Protein AF-A0A6N3C9A2-F1 (afdb_monomer)

Mean predicted aligned error: 12.79 Å

Sequence (131 aa):
MKIKKEAFERTILNSEYIGYYTHLLSADSCPYHQGKQLDTMRYLLENDRIEEIKANARYLFPLRKYKLPSNLQKEYQLLEECVSFISSLNTHLLIPQAAIEQSLSIKAENGAKDQKEHYKQLVRGLLDILH

Organism: Enterococcus casseliflavus (NCBI:txid37734)

Structure (mmCIF, N/CA/C/O backbone):
data_AF-A0A6N3C9A2-F1
#
_entry.id   AF-A0A6N3C9A2-F1
#
loop_
_atom_site.group_PDB
_atom_site.id
_atom_site.type_symbol
_atom_site.label_atom_id
_atom_site.label_alt_id
_atom_site.label_comp_id
_atom_site.label_asym_id
_atom_site.label_entity_id
_atom_site.label_seq_id
_atom_site.pdbx_PDB_ins_code
_atom_site.Cartn_x
_atom_site.Cartn_y
_atom_site.Cartn_z
_atom_site.occupancy
_atom_site.B_iso_or_equiv
_atom_site.auth_seq_id
_atom_site.auth_comp_id
_atom_site.auth_asym_id
_atom_site.auth_atom_id
_atom_site.pdbx_PDB_model_num
ATOM 1 N N . MET A 1 1 ? -3.781 -3.043 14.524 1.00 92.75 1 MET A N 1
ATOM 2 C CA . MET A 1 1 ? -3.141 -1.712 14.508 1.00 92.75 1 MET A CA 1
ATOM 3 C C . MET A 1 1 ? -4.225 -0.643 14.475 1.00 92.75 1 MET A C 1
ATOM 5 O O . MET A 1 1 ? -5.312 -0.933 13.981 1.00 92.75 1 MET A O 1
ATOM 9 N N . LYS A 1 2 ? -3.981 0.552 15.033 1.00 94.19 2 LYS A N 1
ATOM 10 C CA . LYS A 1 2 ? -4.898 1.703 14.931 1.00 94.19 2 LYS A CA 1
ATOM 11 C C . LYS A 1 2 ? -4.181 2.848 14.215 1.00 94.19 2 LYS A C 1
ATOM 13 O O . LYS A 1 2 ? -3.149 3.293 14.700 1.00 94.19 2 LYS A O 1
ATOM 18 N N . ILE A 1 3 ? -4.753 3.333 13.120 1.00 94.75 3 ILE A N 1
ATOM 19 C CA . ILE A 1 3 ? -4.131 4.286 12.192 1.00 94.75 3 ILE A CA 1
ATOM 20 C C . ILE A 1 3 ? -4.986 5.555 12.166 1.00 94.75 3 ILE A C 1
ATOM 22 O O . ILE A 1 3 ? -6.212 5.458 12.189 1.00 94.75 3 ILE A O 1
ATOM 26 N N . LYS A 1 4 ? -4.380 6.749 12.156 1.00 95.44 4 LYS A N 1
ATOM 27 C CA . LYS A 1 4 ? -5.135 8.011 12.017 1.00 95.44 4 LYS A CA 1
ATOM 28 C C . LYS A 1 4 ? -5.881 8.031 10.676 1.00 95.44 4 LYS A C 1
ATOM 30 O O . LYS A 1 4 ? -5.314 7.602 9.678 1.00 95.44 4 LYS A O 1
ATOM 35 N N . LYS A 1 5 ? -7.116 8.553 10.653 1.00 93.19 5 LYS A N 1
ATOM 36 C CA . LYS A 1 5 ? -7.956 8.646 9.440 1.00 93.19 5 LYS A CA 1
ATOM 37 C C . LYS A 1 5 ? -7.192 9.211 8.240 1.00 93.19 5 LYS A C 1
ATOM 39 O O . LYS A 1 5 ? -7.085 8.543 7.225 1.00 93.19 5 LYS A O 1
ATOM 44 N N . GLU A 1 6 ? -6.628 10.404 8.405 1.00 90.25 6 GLU A N 1
ATOM 45 C CA . GLU A 1 6 ? -5.927 11.136 7.343 1.00 90.25 6 GLU A CA 1
ATOM 46 C C . GLU A 1 6 ? -4.707 10.376 6.816 1.00 90.25 6 GLU A C 1
ATOM 48 O O . GLU A 1 6 ? -4.485 10.329 5.612 1.00 90.25 6 GLU A O 1
ATOM 53 N N . ALA A 1 7 ? -3.939 9.746 7.711 1.00 88.50 7 ALA A N 1
ATOM 54 C CA . ALA A 1 7 ? -2.777 8.951 7.325 1.00 88.50 7 ALA A CA 1
ATOM 55 C C . ALA A 1 7 ? -3.197 7.733 6.493 1.00 88.50 7 ALA A C 1
ATOM 57 O O . ALA A 1 7 ? -2.653 7.516 5.418 1.00 88.50 7 ALA A O 1
ATOM 58 N N . PHE A 1 8 ? -4.212 6.994 6.954 1.00 93.12 8 PHE A N 1
ATOM 59 C CA . PHE A 1 8 ? -4.734 5.838 6.230 1.00 93.12 8 PHE A CA 1
ATOM 60 C C . PHE A 1 8 ? -5.268 6.231 4.848 1.00 93.12 8 PHE A C 1
ATOM 62 O O . PHE A 1 8 ? -4.867 5.652 3.847 1.00 93.12 8 PHE A O 1
ATOM 69 N N . GLU A 1 9 ? -6.136 7.242 4.779 1.00 90.56 9 GLU A N 1
ATOM 70 C CA . GLU A 1 9 ? -6.753 7.681 3.522 1.00 90.56 9 GLU A CA 1
ATOM 71 C C . GLU A 1 9 ? -5.715 8.200 2.523 1.00 90.56 9 GLU A C 1
ATOM 73 O O . GLU A 1 9 ? -5.799 7.874 1.342 1.00 90.56 9 GLU A O 1
ATOM 78 N N . ARG A 1 10 ? -4.692 8.928 2.990 1.00 86.94 10 ARG A N 1
ATOM 79 C CA . ARG A 1 10 ? -3.579 9.366 2.140 1.00 86.94 10 ARG A CA 1
ATOM 80 C C . ARG A 1 10 ? -2.770 8.186 1.603 1.00 86.94 10 ARG A C 1
ATOM 82 O O . ARG A 1 10 ? -2.442 8.174 0.421 1.00 86.94 10 ARG A O 1
ATOM 89 N N . THR A 1 11 ? -2.451 7.204 2.447 1.00 89.75 11 THR A N 1
ATOM 90 C CA . THR A 1 11 ? -1.733 5.992 2.024 1.00 89.75 11 THR A CA 1
ATOM 91 C C . THR A 1 11 ? -2.538 5.213 0.987 1.00 89.75 11 THR A C 1
ATOM 93 O O . THR A 1 11 ? -1.988 4.813 -0.034 1.00 89.75 11 THR A O 1
ATOM 96 N N . ILE A 1 12 ? -3.846 5.048 1.202 1.00 91.31 12 ILE A N 1
ATOM 97 C CA . ILE A 1 12 ? -4.727 4.365 0.251 1.00 91.31 12 ILE A CA 1
ATOM 98 C C . ILE A 1 12 ? -4.836 5.133 -1.069 1.00 91.31 12 ILE A C 1
ATOM 100 O O . ILE A 1 12 ? -4.694 4.519 -2.121 1.00 91.31 12 ILE A O 1
ATOM 104 N N . LEU A 1 13 ? -5.014 6.454 -1.044 1.00 83.06 13 LEU A N 1
ATOM 105 C CA . LEU A 1 13 ? -5.053 7.263 -2.265 1.00 83.06 13 LEU A CA 1
ATOM 106 C C . LEU A 1 13 ? -3.746 7.136 -3.062 1.00 83.06 13 LEU A C 1
ATOM 108 O O . LEU A 1 13 ? -3.753 6.869 -4.257 1.00 83.06 13 LEU A O 1
ATOM 112 N N . ASN A 1 14 ? -2.603 7.257 -2.387 1.00 81.12 14 ASN A N 1
ATOM 113 C CA . ASN A 1 14 ? -1.304 7.170 -3.048 1.00 81.12 14 ASN A CA 1
ATOM 114 C C . ASN A 1 14 ? -0.958 5.749 -3.524 1.00 81.12 14 ASN A C 1
ATOM 116 O O . ASN A 1 14 ? -0.087 5.588 -4.379 1.00 81.12 14 ASN A O 1
ATOM 120 N N . SER A 1 15 ? -1.620 4.721 -2.985 1.00 84.00 15 SER A N 1
ATOM 121 C CA . SER A 1 15 ? -1.408 3.334 -3.409 1.00 84.00 15 SER A CA 1
ATOM 122 C C . SER A 1 15 ? -1.817 3.081 -4.861 1.00 84.00 15 SER A C 1
ATOM 124 O O . SER A 1 15 ? -1.267 2.184 -5.495 1.00 84.00 15 SER A O 1
ATOM 126 N N . GLU A 1 16 ? -2.707 3.907 -5.422 1.00 85.31 16 GLU A N 1
ATOM 127 C CA . GLU A 1 16 ? -3.155 3.811 -6.818 1.00 85.31 16 GLU A CA 1
ATOM 128 C C . GLU A 1 16 ? -2.001 3.985 -7.817 1.00 85.31 16 GLU A C 1
ATOM 130 O O . GLU A 1 16 ? -2.028 3.433 -8.916 1.00 85.31 16 GLU A O 1
ATOM 135 N N . TYR A 1 17 ? -0.936 4.684 -7.416 1.00 82.88 17 TYR A N 1
ATOM 136 C CA . TYR A 1 17 ? 0.239 4.906 -8.255 1.00 82.88 17 TYR A CA 1
ATOM 137 C C . TYR A 1 17 ? 1.253 3.757 -8.209 1.00 82.88 17 TYR A C 1
ATOM 139 O O . TYR A 1 17 ? 2.177 3.735 -9.021 1.00 82.88 17 TYR A O 1
ATOM 147 N N . ILE A 1 18 ? 1.106 2.783 -7.303 1.00 87.06 18 ILE A N 1
ATOM 148 C CA . ILE A 1 18 ? 2.087 1.697 -7.145 1.00 87.06 18 ILE A CA 1
ATOM 149 C C . ILE A 1 18 ? 2.253 0.901 -8.441 1.00 87.06 18 ILE A C 1
ATOM 151 O O . ILE A 1 18 ? 3.385 0.620 -8.829 1.00 87.06 18 ILE A O 1
ATOM 155 N N . GLY A 1 19 ? 1.165 0.605 -9.158 1.00 86.56 19 GLY A N 1
ATOM 156 C CA . GLY A 1 19 ? 1.237 -0.091 -10.450 1.00 86.56 19 GLY A CA 1
ATOM 157 C C . GLY A 1 19 ? 2.072 0.666 -11.486 1.00 86.56 19 GLY A C 1
ATOM 158 O O . GLY A 1 19 ? 2.938 0.086 -12.140 1.00 86.56 19 GLY A O 1
ATOM 159 N N . TYR A 1 20 ? 1.875 1.982 -11.573 1.00 84.12 20 TYR A N 1
ATOM 160 C CA . TYR A 1 20 ? 2.619 2.850 -12.482 1.00 84.12 20 TYR A CA 1
ATOM 161 C C . TYR A 1 20 ? 4.121 2.879 -12.160 1.00 84.12 20 TYR A C 1
ATOM 163 O O . TYR A 1 20 ? 4.946 2.634 -13.043 1.00 84.12 20 TYR A O 1
ATOM 171 N N . TYR A 1 21 ? 4.495 3.103 -10.895 1.00 82.56 21 TYR A N 1
ATOM 172 C CA . TYR A 1 21 ? 5.910 3.127 -10.505 1.00 82.56 21 TYR A CA 1
ATOM 173 C C . TYR A 1 21 ? 6.567 1.747 -10.586 1.00 82.56 21 TYR A C 1
ATOM 175 O O . TYR A 1 21 ? 7.738 1.670 -10.941 1.00 82.56 21 TYR A O 1
ATOM 183 N N . THR A 1 22 ? 5.830 0.661 -10.341 1.00 87.19 22 THR A N 1
ATOM 184 C CA . THR A 1 22 ? 6.335 -0.710 -10.542 1.00 87.19 22 THR A CA 1
ATOM 185 C C . THR A 1 22 ? 6.762 -0.917 -11.990 1.00 87.19 22 THR A C 1
ATOM 187 O O . THR A 1 22 ? 7.864 -1.396 -12.242 1.00 87.19 22 THR A O 1
ATOM 190 N N . HIS A 1 23 ? 5.917 -0.510 -12.942 1.00 82.44 23 HIS A N 1
ATOM 191 C CA . HIS A 1 23 ? 6.226 -0.621 -14.363 1.00 82.44 23 HIS A CA 1
ATOM 192 C C . HIS A 1 23 ? 7.467 0.203 -14.736 1.00 82.44 23 HIS A C 1
ATOM 194 O O . HIS A 1 23 ? 8.410 -0.331 -15.317 1.00 82.44 23 HIS A O 1
ATOM 200 N N . LEU A 1 24 ? 7.520 1.470 -14.316 1.00 81.19 24 LEU A N 1
ATOM 201 C CA . LEU A 1 24 ? 8.656 2.356 -14.591 1.00 81.19 24 LEU A CA 1
ATOM 202 C C . LEU A 1 24 ? 9.979 1.864 -14.002 1.00 81.19 24 LEU A C 1
ATOM 204 O O . LEU A 1 24 ? 11.016 1.946 -14.654 1.00 81.19 24 LEU A O 1
ATOM 208 N N . LEU A 1 25 ? 9.958 1.368 -12.766 1.00 81.94 25 LEU A N 1
ATOM 209 C CA . LEU A 1 25 ? 11.149 0.868 -12.079 1.00 81.94 25 LEU A CA 1
ATOM 210 C C . LEU A 1 25 ? 11.608 -0.492 -12.616 1.00 81.94 25 LEU A C 1
ATOM 212 O O . LEU A 1 25 ? 12.754 -0.874 -12.397 1.00 81.94 25 LEU A O 1
ATOM 216 N N . SER A 1 26 ? 10.728 -1.218 -13.309 1.00 82.56 26 SER A N 1
ATOM 217 C CA . SER A 1 26 ? 11.055 -2.495 -13.943 1.00 82.56 26 SER A CA 1
ATOM 218 C C . SER A 1 26 ? 11.655 -2.373 -15.343 1.00 82.56 26 SER A C 1
ATOM 220 O O . SER A 1 26 ? 12.115 -3.379 -15.871 1.00 82.56 26 SER A O 1
ATOM 222 N N . ALA A 1 27 ? 11.649 -1.181 -15.946 1.00 78.25 27 ALA A N 1
ATOM 223 C CA . ALA A 1 27 ? 12.232 -0.973 -17.265 1.00 78.25 27 ALA A CA 1
ATOM 224 C C . ALA A 1 27 ? 13.764 -1.083 -17.214 1.00 78.25 27 ALA A C 1
ATOM 226 O O . ALA A 1 27 ? 14.399 -0.476 -16.351 1.00 78.25 27 ALA A O 1
ATOM 227 N N . ASP A 1 28 ? 14.362 -1.778 -18.185 1.00 69.19 28 ASP A N 1
ATOM 228 C CA . ASP A 1 28 ? 15.821 -1.970 -18.282 1.00 69.19 28 ASP A CA 1
ATOM 229 C C . ASP A 1 28 ? 16.603 -0.648 -18.366 1.00 69.19 28 ASP A C 1
ATOM 231 O O . ASP A 1 28 ? 17.775 -0.569 -18.001 1.00 69.19 28 ASP A O 1
ATOM 235 N N . SER A 1 29 ? 15.946 0.414 -18.834 1.00 67.81 29 SER A N 1
ATOM 236 C CA . SER A 1 29 ? 16.497 1.765 -18.937 1.00 67.81 29 SER A CA 1
ATOM 237 C C . SER A 1 29 ? 16.419 2.571 -17.637 1.00 67.81 29 SER A C 1
ATOM 239 O O . SER A 1 29 ? 16.907 3.702 -17.601 1.00 67.81 29 SER A O 1
ATOM 241 N N . CYS A 1 30 ? 15.804 2.040 -16.576 1.00 65.62 30 CYS A N 1
ATOM 242 C CA . CYS A 1 30 ? 15.617 2.764 -15.327 1.00 65.62 30 CYS A CA 1
ATOM 243 C C . CYS A 1 30 ? 16.916 2.785 -14.504 1.00 65.62 30 CYS A C 1
ATOM 245 O O . CYS A 1 30 ? 17.373 1.737 -14.043 1.00 65.62 30 CYS A O 1
ATOM 247 N N . PRO A 1 31 ? 17.505 3.966 -14.231 1.00 64.75 31 PRO A N 1
ATOM 248 C CA . PRO A 1 31 ? 18.756 4.042 -13.480 1.00 64.75 31 PRO A CA 1
ATOM 249 C C . PRO A 1 31 ? 18.553 3.871 -11.962 1.00 64.75 31 PRO A C 1
ATOM 251 O O . PRO A 1 31 ? 19.524 3.815 -11.207 1.00 64.75 31 PRO A O 1
ATOM 254 N N . TYR A 1 32 ? 17.304 3.763 -11.493 1.00 64.19 32 TYR A N 1
ATOM 255 C CA . TYR A 1 32 ? 16.955 3.576 -10.082 1.00 64.19 32 TYR A CA 1
ATOM 256 C C . TYR A 1 32 ? 16.786 2.095 -9.785 1.00 64.19 32 TYR A C 1
ATOM 258 O O . TYR A 1 32 ? 15.676 1.580 -9.668 1.00 64.19 32 TYR A O 1
ATOM 266 N N . HIS A 1 33 ? 17.911 1.398 -9.656 1.00 57.47 33 HIS A N 1
ATOM 267 C CA . HIS A 1 33 ? 17.898 -0.017 -9.323 1.00 57.47 33 HIS A CA 1
ATOM 268 C C . HIS A 1 33 ? 17.529 -0.209 -7.844 1.00 57.47 33 HIS A C 1
ATOM 270 O O . HIS A 1 33 ? 18.367 -0.088 -6.951 1.00 57.47 33 HIS A O 1
ATOM 276 N N . GLN A 1 34 ? 16.248 -0.469 -7.570 1.00 66.75 34 GLN A N 1
ATOM 277 C CA . GLN A 1 34 ? 15.736 -0.687 -6.215 1.00 66.75 34 GLN A CA 1
ATOM 278 C C . GLN A 1 34 ? 15.017 -2.030 -6.091 1.00 66.75 34 GLN A C 1
ATOM 280 O O . GLN A 1 34 ? 13.825 -2.075 -5.793 1.00 66.75 34 GLN A O 1
ATOM 285 N N . GLY A 1 35 ? 15.762 -3.125 -6.293 1.00 77.62 35 GLY A N 1
ATOM 286 C CA . GLY A 1 35 ? 15.231 -4.496 -6.299 1.00 77.62 35 GLY A CA 1
ATOM 287 C C . GLY A 1 35 ? 14.272 -4.780 -5.142 1.00 77.62 35 GLY A C 1
ATOM 288 O O . GLY A 1 35 ? 13.118 -5.102 -5.377 1.00 77.62 35 GLY A O 1
ATOM 289 N N . LYS A 1 36 ? 14.677 -4.496 -3.895 1.00 86.12 36 LYS A N 1
ATOM 290 C CA . LYS A 1 36 ? 13.826 -4.743 -2.718 1.00 86.12 36 LYS A CA 1
ATOM 291 C C . LYS A 1 36 ? 12.486 -3.988 -2.754 1.00 86.12 36 LYS A C 1
ATOM 293 O O . LYS A 1 36 ? 11.463 -4.537 -2.339 1.00 86.12 36 LYS A O 1
ATOM 298 N N . GLN A 1 37 ? 12.473 -2.744 -3.238 1.00 87.44 37 GLN A N 1
ATOM 299 C CA . GLN A 1 37 ? 11.254 -1.929 -3.216 1.00 87.44 37 GLN A CA 1
ATOM 300 C C . GLN A 1 37 ? 10.348 -2.311 -4.380 1.00 87.44 37 GLN A C 1
ATOM 302 O O . GLN A 1 37 ? 9.141 -2.423 -4.195 1.00 87.44 37 GLN A O 1
ATOM 307 N N . LEU A 1 38 ? 10.937 -2.612 -5.539 1.00 89.44 38 LEU A N 1
ATOM 308 C CA . LEU A 1 38 ? 10.229 -3.170 -6.685 1.00 89.44 38 LEU A CA 1
ATOM 309 C C . LEU A 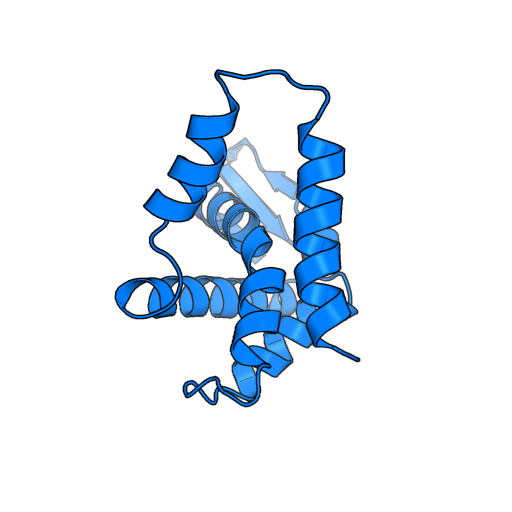1 38 ? 9.595 -4.529 -6.350 1.00 89.44 38 LEU A C 1
ATOM 311 O O . LEU A 1 38 ? 8.423 -4.740 -6.649 1.00 89.44 38 LEU A O 1
ATOM 315 N N . ASP A 1 39 ? 10.325 -5.416 -5.673 1.00 92.50 39 ASP A N 1
ATOM 316 C CA . ASP A 1 39 ? 9.819 -6.719 -5.228 1.00 92.50 39 ASP A CA 1
ATOM 317 C C . ASP A 1 39 ? 8.666 -6.561 -4.234 1.00 92.50 39 ASP A C 1
ATOM 319 O O . ASP A 1 39 ? 7.668 -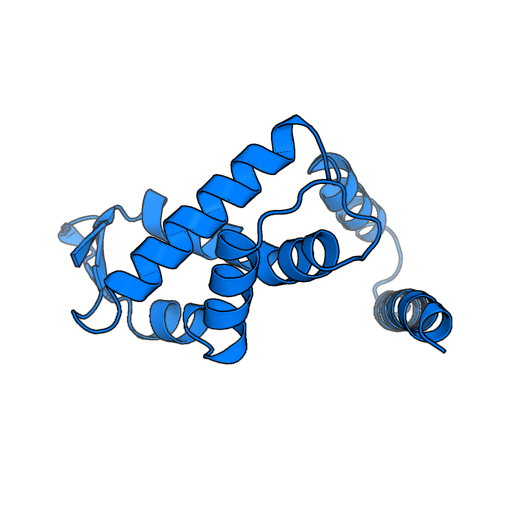7.275 -4.306 1.00 92.50 39 A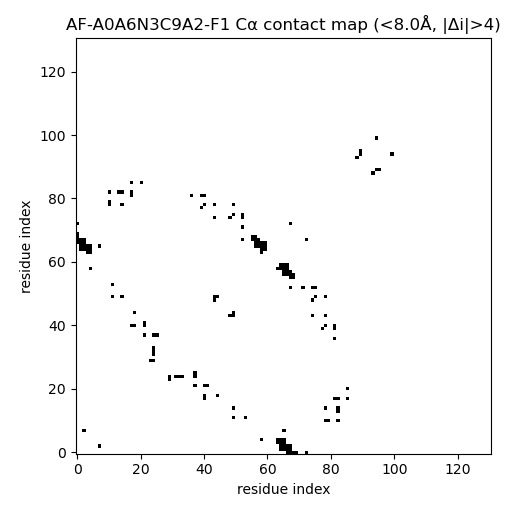SP A O 1
ATOM 323 N N . THR A 1 40 ? 8.765 -5.581 -3.331 1.00 94.50 40 THR A N 1
ATOM 324 C CA . THR A 1 40 ? 7.692 -5.276 -2.377 1.00 94.50 40 THR A CA 1
ATOM 325 C C . THR A 1 40 ? 6.447 -4.749 -3.090 1.00 94.50 40 THR A C 1
ATOM 327 O O . THR A 1 40 ? 5.336 -5.179 -2.780 1.00 94.50 40 THR A O 1
ATOM 330 N N . MET A 1 41 ? 6.608 -3.857 -4.072 1.00 93.31 41 MET A N 1
ATOM 331 C CA . MET A 1 41 ? 5.488 -3.365 -4.875 1.00 93.31 41 MET A CA 1
ATOM 332 C C . MET A 1 41 ? 4.827 -4.490 -5.678 1.00 93.31 41 MET A C 1
ATOM 334 O O . MET A 1 41 ? 3.603 -4.608 -5.648 1.00 93.31 41 MET A O 1
ATOM 338 N N . ARG A 1 42 ? 5.619 -5.354 -6.329 1.00 93.06 42 ARG A N 1
ATOM 339 C CA . ARG A 1 42 ? 5.120 -6.546 -7.034 1.00 93.06 42 ARG A CA 1
ATOM 340 C C . ARG A 1 42 ? 4.356 -7.467 -6.094 1.00 93.06 42 ARG A C 1
ATOM 342 O O . ARG A 1 42 ? 3.217 -7.801 -6.389 1.00 93.06 42 ARG A O 1
ATOM 349 N N . TYR A 1 43 ? 4.915 -7.779 -4.924 1.00 96.38 43 TYR A N 1
ATOM 350 C CA . TYR A 1 43 ? 4.240 -8.585 -3.906 1.00 96.38 43 TYR A CA 1
ATOM 351 C C . TYR A 1 43 ? 2.866 -8.014 -3.532 1.00 96.38 43 TYR A C 1
ATOM 353 O O . TYR A 1 43 ? 1.884 -8.757 -3.495 1.00 96.38 43 TYR A O 1
ATOM 361 N N . LEU A 1 44 ? 2.781 -6.704 -3.270 1.00 96.19 44 LEU A N 1
ATOM 362 C CA . LEU A 1 44 ? 1.527 -6.049 -2.888 1.00 96.19 44 LEU A CA 1
ATOM 363 C C . LEU A 1 44 ? 0.471 -6.100 -4.004 1.00 96.19 44 LEU A C 1
ATOM 365 O O . LEU A 1 44 ? -0.711 -6.248 -3.688 1.00 96.19 44 LEU A O 1
ATOM 369 N N . LEU A 1 45 ? 0.893 -5.988 -5.269 1.00 93.56 45 LEU A N 1
ATOM 370 C CA . LEU A 1 45 ? 0.021 -6.038 -6.447 1.00 93.56 45 LEU A CA 1
ATOM 371 C C . LEU A 1 45 ? -0.419 -7.468 -6.785 1.00 93.56 45 LEU A C 1
ATOM 373 O O . LEU A 1 45 ? -1.608 -7.724 -6.904 1.00 93.56 45 LEU A O 1
ATOM 377 N N . GLU A 1 46 ? 0.520 -8.407 -6.897 1.00 94.44 46 GLU A N 1
ATOM 378 C CA . GLU A 1 46 ? 0.259 -9.797 -7.307 1.00 94.44 46 GLU A CA 1
ATOM 379 C C . GLU A 1 46 ? -0.590 -10.576 -6.294 1.00 94.44 46 GLU A C 1
ATOM 381 O O . GLU A 1 46 ? -1.213 -11.574 -6.644 1.00 94.44 46 GLU A O 1
ATOM 386 N N . ASN A 1 47 ? -0.606 -10.135 -5.034 1.00 95.38 47 ASN A N 1
ATOM 387 C CA . ASN A 1 47 ? -1.362 -10.775 -3.957 1.00 95.38 47 ASN A CA 1
ATOM 388 C C . ASN A 1 47 ? -2.600 -9.965 -3.530 1.00 95.38 47 ASN A C 1
ATOM 390 O O . ASN A 1 47 ? -3.125 -10.219 -2.447 1.00 95.38 47 ASN A O 1
ATOM 394 N N . ASP A 1 48 ? -3.017 -8.960 -4.312 1.00 94.31 48 ASP A N 1
ATOM 395 C CA . ASP A 1 48 ? -4.186 -8.103 -4.047 1.00 94.31 48 ASP A CA 1
ATOM 396 C C . ASP A 1 48 ? -4.219 -7.487 -2.631 1.00 94.31 48 ASP A C 1
ATOM 398 O O . ASP A 1 48 ? -5.276 -7.159 -2.080 1.00 94.31 48 ASP A O 1
ATOM 402 N N . A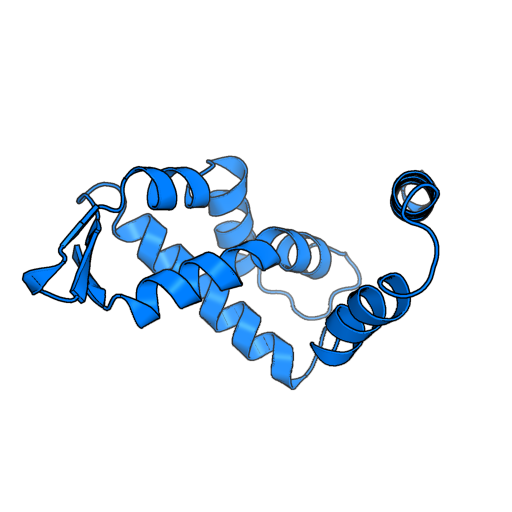RG A 1 49 ? -3.049 -7.289 -2.007 1.00 96.56 49 ARG A N 1
ATOM 403 C CA . ARG A 1 49 ? -2.966 -6.891 -0.589 1.00 96.56 49 ARG A CA 1
ATOM 404 C C . ARG A 1 49 ? -3.527 -5.502 -0.346 1.00 96.56 49 ARG A C 1
ATOM 406 O O . ARG A 1 49 ? -4.066 -5.241 0.726 1.00 96.56 49 ARG A O 1
ATOM 413 N N . ILE A 1 50 ? -3.427 -4.616 -1.333 1.00 94.00 50 ILE A N 1
ATOM 414 C CA . ILE A 1 50 ? -3.975 -3.259 -1.253 1.00 94.00 50 ILE A CA 1
ATOM 415 C C . ILE A 1 50 ? -5.505 -3.313 -1.139 1.00 94.00 50 ILE A C 1
ATOM 417 O O . ILE A 1 50 ? -6.080 -2.662 -0.264 1.00 94.00 50 ILE A O 1
ATOM 421 N N . GLU A 1 51 ? -6.163 -4.125 -1.968 1.00 95.19 51 GLU A N 1
ATOM 422 C CA . GLU A 1 51 ? -7.617 -4.301 -1.923 1.00 95.19 51 GLU A CA 1
ATOM 423 C C . GLU A 1 51 ? -8.056 -5.044 -0.658 1.00 95.19 51 GLU A C 1
ATOM 425 O O . GLU A 1 51 ? -9.030 -4.651 -0.010 1.00 95.19 51 GLU A O 1
ATOM 430 N N . GLU A 1 52 ? -7.290 -6.045 -0.219 1.00 96.62 52 GLU A N 1
ATOM 431 C CA . GLU A 1 52 ? -7.552 -6.746 1.039 1.00 96.62 52 GLU A CA 1
ATOM 432 C C . GLU A 1 52 ? -7.484 -5.797 2.250 1.00 96.62 52 GLU A C 1
ATOM 434 O O . GLU A 1 52 ? -8.355 -5.834 3.127 1.00 96.62 52 GLU A O 1
ATOM 439 N N . ILE A 1 53 ? -6.502 -4.888 2.285 1.00 97.06 53 ILE A N 1
ATOM 440 C CA . ILE A 1 53 ? -6.393 -3.835 3.304 1.00 97.06 53 ILE A CA 1
ATOM 441 C C . ILE A 1 53 ? -7.613 -2.908 3.260 1.00 97.06 53 ILE A C 1
ATOM 443 O O . ILE A 1 53 ? -8.198 -2.642 4.314 1.00 97.06 53 ILE A O 1
ATOM 447 N N . LYS A 1 54 ? -8.012 -2.425 2.073 1.00 94.44 54 LYS A N 1
ATOM 448 C CA . LYS A 1 54 ? -9.179 -1.538 1.902 1.00 94.44 54 LYS A CA 1
ATOM 449 C C . LYS A 1 54 ? -10.457 -2.196 2.423 1.00 94.44 54 LYS A C 1
ATOM 451 O O . LYS A 1 54 ? -11.193 -1.575 3.187 1.00 94.44 54 LYS A O 1
ATOM 456 N N . ALA A 1 55 ? -10.688 -3.459 2.066 1.00 96.19 55 ALA A N 1
ATOM 457 C CA . ALA A 1 55 ? -11.888 -4.203 2.440 1.00 96.19 55 ALA A CA 1
ATOM 458 C C . ALA A 1 55 ? -11.977 -4.500 3.948 1.00 96.19 55 ALA A C 1
ATOM 460 O O . ALA A 1 55 ? -13.069 -4.542 4.515 1.00 96.19 55 ALA A O 1
ATOM 461 N N . ASN A 1 56 ? -10.835 -4.694 4.615 1.00 96.69 56 ASN A N 1
ATOM 462 C CA . ASN A 1 56 ? -10.785 -5.122 6.016 1.00 96.69 56 ASN A CA 1
ATOM 463 C C . ASN A 1 56 ? -10.506 -3.987 7.014 1.00 96.69 56 ASN A C 1
ATOM 465 O O . ASN A 1 56 ? -10.558 -4.195 8.234 1.00 96.69 56 ASN A O 1
ATOM 469 N N . ALA A 1 57 ? -10.208 -2.778 6.538 1.00 94.69 57 ALA A N 1
ATOM 470 C CA . ALA A 1 57 ? -10.016 -1.621 7.395 1.00 94.69 57 ALA A CA 1
ATOM 471 C C . ALA A 1 57 ? -11.357 -1.126 7.953 1.00 94.69 57 ALA A C 1
ATOM 473 O O . ALA A 1 57 ? -12.216 -0.609 7.243 1.00 94.69 57 ALA A O 1
ATOM 474 N N . ARG A 1 58 ? -11.528 -1.215 9.275 1.00 96.00 58 ARG A N 1
ATOM 475 C CA . ARG A 1 58 ? -12.744 -0.738 9.942 1.00 96.00 58 ARG A CA 1
ATOM 476 C C . ARG A 1 58 ? -12.555 0.667 10.488 1.00 96.00 58 ARG A C 1
ATOM 478 O O . ARG A 1 58 ? -11.736 0.876 11.386 1.00 96.00 58 ARG A O 1
ATOM 485 N N . TYR A 1 59 ? -13.365 1.613 10.027 1.00 95.69 59 TYR A N 1
ATOM 486 C CA . TYR A 1 59 ? -13.376 2.956 10.595 1.00 95.69 59 TYR A CA 1
ATOM 487 C C . TYR A 1 59 ? -14.020 2.974 11.990 1.00 95.69 59 TYR A C 1
ATOM 489 O O . TYR A 1 59 ? -15.127 2.478 12.205 1.00 95.69 59 TYR A O 1
ATOM 497 N N . LEU A 1 60 ? -13.314 3.551 12.960 1.00 93.88 60 LEU A N 1
ATOM 498 C CA . LEU A 1 60 ? -13.777 3.778 14.325 1.00 93.88 60 LEU A CA 1
ATOM 499 C C . LEU A 1 60 ? -14.073 5.272 14.498 1.00 93.88 60 LEU A C 1
ATOM 501 O O . LEU A 1 60 ? -13.202 6.035 14.928 1.00 93.88 60 LEU A O 1
ATOM 505 N N . PHE A 1 61 ? -15.306 5.674 14.170 1.00 90.19 61 PHE A N 1
ATOM 506 C CA . PHE A 1 61 ? -15.756 7.074 14.157 1.00 90.19 61 PHE A CA 1
ATOM 507 C C . PHE A 1 61 ? -15.384 7.871 15.423 1.00 90.19 61 PHE A C 1
ATOM 509 O O . PHE A 1 61 ? -14.761 8.925 15.278 1.00 90.19 61 PHE A O 1
ATOM 516 N N . PRO A 1 62 ? -15.619 7.372 16.659 1.00 89.81 62 PRO A N 1
ATOM 517 C CA . PRO A 1 62 ? -15.325 8.147 17.870 1.00 89.81 62 PRO A CA 1
ATOM 518 C C . PRO A 1 62 ? -13.835 8.462 18.046 1.00 89.81 62 PRO A C 1
ATOM 520 O O . PRO A 1 62 ? -13.469 9.426 18.706 1.00 89.81 62 PRO A O 1
ATOM 523 N N . LEU A 1 63 ? -12.963 7.639 17.460 1.00 90.06 63 LEU A N 1
ATOM 524 C CA . LEU A 1 63 ? -11.514 7.763 17.587 1.00 90.06 63 LEU A CA 1
ATOM 525 C C . LEU A 1 63 ? -10.870 8.438 16.375 1.00 90.06 63 LEU A C 1
ATOM 527 O O . LEU A 1 63 ? -9.658 8.650 16.399 1.00 90.06 63 LEU A O 1
ATOM 531 N N . ARG A 1 64 ? -11.641 8.712 15.312 1.00 93.56 64 ARG A N 1
ATOM 532 C CA . ARG A 1 64 ? -11.143 9.143 13.995 1.00 93.56 64 ARG A CA 1
ATOM 533 C C . ARG A 1 64 ? -9.953 8.298 13.515 1.00 93.56 64 ARG A C 1
ATOM 535 O O . ARG A 1 64 ? -8.947 8.817 13.027 1.00 93.56 64 ARG A O 1
ATOM 542 N N . LYS A 1 65 ? -10.055 6.978 13.688 1.00 96.12 65 LYS A N 1
ATOM 543 C CA . LYS A 1 65 ? -8.996 6.013 13.358 1.00 96.12 65 LYS A CA 1
ATOM 544 C C . LYS A 1 65 ? -9.549 4.834 12.574 1.00 96.12 65 LYS A C 1
ATOM 546 O O . LYS A 1 65 ? -10.660 4.395 12.847 1.00 96.12 65 LYS A O 1
ATOM 551 N N . TYR A 1 66 ? -8.743 4.273 11.682 1.00 96.19 66 TYR A N 1
ATOM 552 C CA . TYR A 1 66 ? -8.987 2.950 11.114 1.00 96.19 66 TYR A CA 1
ATOM 553 C C . TYR A 1 66 ? -8.352 1.880 12.002 1.00 96.19 66 TYR A C 1
ATOM 555 O O . TYR A 1 66 ? -7.253 2.056 12.536 1.00 96.19 66 TYR A O 1
ATOM 563 N N . LYS A 1 67 ? -9.063 0.770 12.193 1.00 97.00 67 LYS A N 1
ATOM 564 C CA . LYS A 1 67 ? -8.550 -0.443 12.825 1.00 97.00 67 LYS A CA 1
ATOM 565 C C . LYS A 1 67 ? -8.333 -1.488 11.743 1.00 97.00 67 LYS A C 1
ATOM 567 O O . LYS A 1 67 ? -9.283 -1.868 11.067 1.00 97.00 67 LYS A O 1
ATOM 572 N N . LEU A 1 68 ? -7.099 -1.972 11.656 1.00 96.75 68 LEU A N 1
ATOM 573 C CA . LEU A 1 68 ? -6.716 -3.039 10.742 1.00 96.75 68 LEU A CA 1
ATOM 574 C C . LEU A 1 68 ? -6.502 -4.358 11.513 1.00 96.75 68 LEU A C 1
ATOM 576 O O . LEU A 1 68 ? -5.896 -4.316 12.604 1.00 96.75 68 LEU A O 1
ATOM 580 N N . PRO A 1 69 ? -6.992 -5.500 10.988 1.00 95.44 69 PRO A N 1
ATOM 581 C CA . PRO A 1 69 ? -6.711 -6.836 11.513 1.00 95.44 69 PRO A CA 1
ATOM 582 C C . PRO A 1 69 ? -5.215 -7.132 11.641 1.00 95.44 69 PRO A C 1
ATOM 584 O O . PRO A 1 69 ? -4.392 -6.536 10.954 1.00 95.44 69 PRO A O 1
ATOM 587 N N . SER A 1 70 ? -4.845 -8.035 12.552 1.00 94.69 70 SER A N 1
ATOM 588 C CA . SER A 1 70 ? -3.451 -8.433 12.824 1.00 94.69 70 SER A CA 1
ATOM 589 C C . SER A 1 70 ? -2.726 -9.007 11.617 1.00 94.69 70 SER A C 1
ATOM 591 O O . SER A 1 70 ? -1.569 -8.662 11.407 1.00 94.69 70 SER A O 1
ATOM 593 N N . ASN A 1 71 ? -3.420 -9.808 10.819 1.00 94.81 71 ASN A N 1
ATOM 594 C CA . ASN A 1 71 ? -2.896 -10.452 9.618 1.00 94.81 71 ASN A CA 1
ATOM 595 C C . ASN A 1 71 ? -2.629 -9.496 8.446 1.00 94.81 71 ASN A C 1
ATOM 597 O O . ASN A 1 71 ? -2.121 -9.965 7.444 1.00 94.81 71 ASN A O 1
ATOM 601 N N . LEU A 1 72 ? -2.991 -8.210 8.556 1.00 96.44 72 LEU A N 1
ATOM 602 C CA . LEU A 1 72 ? -2.775 -7.200 7.508 1.00 96.44 72 LEU A CA 1
ATOM 603 C C . LEU A 1 72 ? -1.863 -6.053 7.955 1.00 96.44 72 LEU A C 1
ATOM 605 O O . LEU A 1 72 ? -1.622 -5.105 7.210 1.00 96.44 72 LEU A O 1
ATOM 609 N N . GLN A 1 73 ? -1.380 -6.078 9.203 1.00 96.06 73 GLN A N 1
ATOM 610 C CA . GLN A 1 73 ? -0.569 -4.975 9.732 1.00 96.06 73 GLN A CA 1
ATOM 611 C C . GLN A 1 73 ? 0.776 -4.876 9.023 1.00 96.06 73 GLN A C 1
ATOM 613 O O . GLN A 1 73 ? 1.233 -3.766 8.767 1.00 96.06 73 GLN A O 1
ATOM 618 N N . LYS A 1 74 ? 1.383 -6.021 8.701 1.00 96.75 74 LYS A N 1
ATOM 619 C CA . LYS A 1 74 ? 2.672 -6.080 8.014 1.00 96.75 74 LYS A CA 1
ATOM 620 C C . LYS A 1 74 ? 2.533 -5.580 6.576 1.00 96.75 74 LYS A C 1
ATOM 622 O O . LYS A 1 74 ? 3.335 -4.782 6.118 1.00 96.75 74 LYS A O 1
ATOM 627 N N . GLU A 1 75 ? 1.479 -5.997 5.895 1.00 97.00 75 GLU A N 1
ATOM 628 C CA . GLU A 1 75 ? 1.143 -5.629 4.523 1.00 97.00 75 GLU A CA 1
ATOM 629 C C . GLU A 1 75 ? 0.890 -4.124 4.429 1.00 97.00 75 GLU A C 1
ATOM 631 O O . GLU A 1 75 ? 1.387 -3.466 3.521 1.00 97.00 75 GLU A O 1
ATOM 636 N N . TYR A 1 76 ? 0.190 -3.553 5.412 1.00 97.25 76 TYR A N 1
ATOM 637 C CA . TYR A 1 76 ? -0.008 -2.109 5.482 1.00 97.25 76 TYR A CA 1
ATOM 638 C C . TYR A 1 76 ? 1.293 -1.341 5.757 1.00 97.25 76 TYR A C 1
ATOM 640 O O . TYR A 1 76 ? 1.489 -0.275 5.186 1.00 97.25 76 TYR A O 1
ATOM 648 N N . GLN A 1 77 ? 2.206 -1.871 6.576 1.00 96.69 77 GLN A N 1
ATOM 649 C CA . GLN A 1 77 ? 3.526 -1.253 6.772 1.00 96.69 77 GLN A CA 1
ATOM 650 C C . GLN A 1 77 ? 4.342 -1.246 5.474 1.00 96.69 77 GLN A C 1
ATOM 652 O O . GLN A 1 77 ? 4.880 -0.210 5.095 1.00 96.69 77 GLN A O 1
ATOM 657 N N . LEU A 1 78 ? 4.365 -2.368 4.747 1.00 96.44 78 LEU A N 1
ATOM 658 C CA . LEU A 1 78 ? 5.002 -2.450 3.428 1.00 96.44 78 LEU A CA 1
ATOM 659 C C . LEU A 1 78 ? 4.376 -1.457 2.437 1.00 96.44 78 LEU A C 1
ATOM 661 O O . LEU A 1 78 ? 5.083 -0.827 1.650 1.00 96.44 78 LEU A O 1
ATOM 665 N N . LEU A 1 79 ? 3.055 -1.284 2.500 1.00 95.94 79 LEU A N 1
ATOM 666 C CA . LEU A 1 79 ? 2.340 -0.304 1.691 1.00 95.94 79 LEU A CA 1
ATOM 667 C C . LEU A 1 79 ? 2.754 1.138 2.028 1.00 95.94 79 LEU A C 1
ATOM 669 O O . LEU A 1 79 ? 3.012 1.927 1.118 1.00 95.94 79 LEU A O 1
ATOM 673 N N . GLU A 1 80 ? 2.856 1.486 3.313 1.00 95.00 80 GLU A N 1
ATOM 674 C CA . GLU A 1 80 ? 3.332 2.804 3.757 1.00 95.00 80 GLU A CA 1
ATOM 675 C C . GLU A 1 80 ? 4.768 3.084 3.301 1.00 95.00 80 GLU A C 1
ATOM 677 O O . GLU A 1 80 ? 5.065 4.197 2.853 1.00 95.00 80 GLU A O 1
ATOM 682 N N . GLU A 1 81 ? 5.646 2.082 3.364 1.00 93.62 81 GLU A N 1
ATOM 683 C CA . GLU A 1 81 ? 7.020 2.178 2.867 1.00 93.62 81 GLU A CA 1
ATOM 684 C C . GLU A 1 81 ? 7.048 2.434 1.355 1.00 93.62 81 GLU A C 1
ATOM 686 O O . GLU A 1 81 ? 7.735 3.353 0.905 1.00 93.62 81 GLU A O 1
ATOM 691 N N . CYS A 1 82 ? 6.253 1.695 0.574 1.00 90.94 82 CYS A N 1
ATOM 692 C CA . CYS A 1 82 ? 6.164 1.878 -0.877 1.00 90.94 82 CYS A CA 1
ATOM 693 C C . CYS A 1 82 ? 5.639 3.268 -1.251 1.00 90.94 82 CYS A C 1
ATOM 695 O O . CYS A 1 82 ? 6.215 3.936 -2.107 1.00 90.94 82 CYS A O 1
ATOM 697 N N . VAL A 1 83 ? 4.579 3.738 -0.589 1.00 89.38 83 VAL A N 1
ATOM 698 C CA . VAL A 1 83 ? 4.005 5.073 -0.826 1.00 89.38 83 VAL A CA 1
ATOM 699 C C . VAL A 1 83 ? 4.988 6.183 -0.448 1.00 89.38 83 VAL A C 1
ATOM 701 O O . VAL A 1 83 ? 5.105 7.186 -1.161 1.00 89.38 83 VAL A O 1
ATOM 704 N N . SER A 1 84 ? 5.714 6.016 0.657 1.00 88.00 84 SER A N 1
ATOM 705 C CA . SER A 1 84 ? 6.746 6.967 1.085 1.00 88.00 84 SER A CA 1
ATOM 706 C C . SER A 1 84 ? 7.902 7.004 0.090 1.00 88.00 84 SER A C 1
ATOM 708 O O . SER A 1 84 ? 8.366 8.080 -0.284 1.00 88.00 84 SER A O 1
ATOM 710 N N . PHE A 1 85 ? 8.317 5.836 -0.400 1.00 86.12 85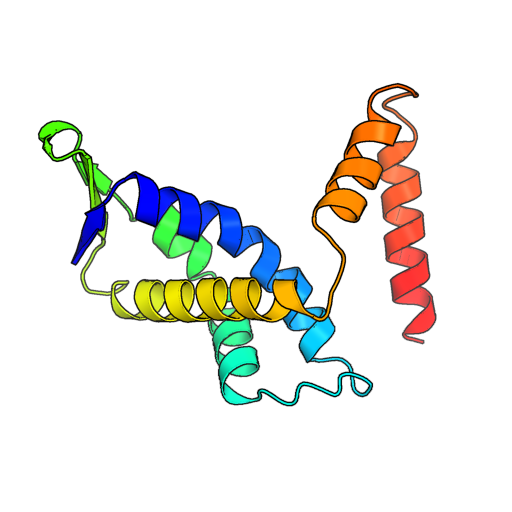 PHE A N 1
ATOM 711 C CA . PHE A 1 85 ? 9.342 5.725 -1.424 1.00 86.12 85 PHE A CA 1
ATOM 712 C C . PHE A 1 85 ? 8.908 6.387 -2.741 1.00 86.12 85 PHE A C 1
ATOM 714 O O . PHE A 1 85 ? 9.636 7.231 -3.258 1.00 86.12 85 PHE A O 1
ATOM 721 N N . ILE A 1 86 ? 7.696 6.119 -3.230 1.00 81.62 86 ILE A N 1
ATOM 722 C CA . ILE A 1 86 ? 7.130 6.799 -4.408 1.00 81.62 86 ILE A CA 1
ATOM 723 C C . ILE A 1 86 ? 7.127 8.319 -4.218 1.00 81.62 86 ILE A C 1
ATOM 725 O O . ILE A 1 86 ? 7.562 9.066 -5.093 1.00 81.62 86 ILE A O 1
ATOM 729 N N . SER A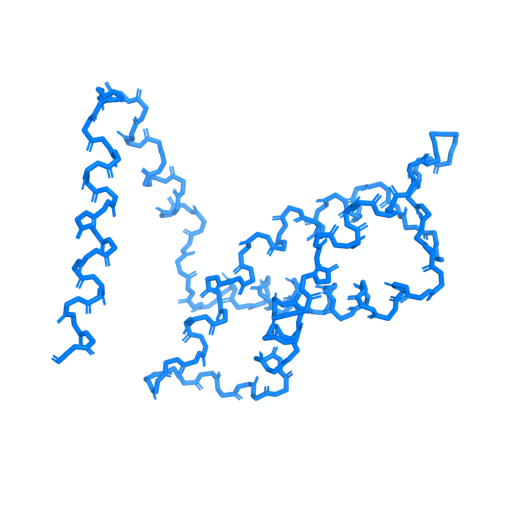 1 87 ? 6.707 8.787 -3.042 1.00 77.81 87 SER A N 1
ATOM 730 C CA . SER A 1 87 ? 6.717 10.217 -2.717 1.00 77.81 87 SER A CA 1
ATOM 731 C C . SER A 1 87 ? 8.132 10.807 -2.752 1.00 77.81 87 SER A C 1
ATOM 733 O O . SER A 1 87 ? 8.293 11.968 -3.118 1.00 77.81 87 SER A O 1
ATOM 735 N N . SER A 1 88 ? 9.157 10.018 -2.414 1.00 79.12 88 SER A N 1
ATOM 736 C CA . SER A 1 88 ? 10.563 10.433 -2.503 1.00 79.12 88 SER A CA 1
ATOM 737 C C . SER A 1 88 ? 11.128 10.414 -3.928 1.00 79.12 88 SER A C 1
ATOM 739 O O . SER A 1 88 ? 12.060 11.155 -4.216 1.00 79.12 88 SER A O 1
ATOM 741 N N . LEU A 1 89 ? 10.555 9.619 -4.840 1.00 73.81 89 LEU A N 1
ATOM 742 C CA . LEU A 1 89 ? 10.909 9.652 -6.265 1.00 73.81 89 LEU A CA 1
ATOM 743 C C . LEU A 1 89 ? 10.376 10.917 -6.957 1.00 73.81 89 LEU A C 1
ATOM 745 O O . LEU A 1 89 ? 11.000 11.433 -7.889 1.00 73.81 89 LEU A O 1
ATOM 749 N N . ASN A 1 90 ? 9.244 11.442 -6.478 1.00 58.25 90 ASN A N 1
ATOM 750 C CA . ASN A 1 90 ? 8.577 12.618 -7.040 1.00 58.25 90 ASN A CA 1
ATOM 751 C C . ASN A 1 90 ? 9.336 13.942 -6.886 1.00 58.25 90 ASN A C 1
ATOM 753 O O . ASN A 1 90 ? 8.945 14.925 -7.509 1.00 58.25 90 ASN A O 1
ATOM 757 N N . THR A 1 91 ? 10.433 13.998 -6.127 1.00 52.84 91 THR A N 1
ATOM 758 C CA . THR A 1 91 ? 11.276 15.202 -6.085 1.00 52.84 91 THR A CA 1
ATOM 759 C C . THR A 1 91 ? 12.274 15.288 -7.234 1.00 52.84 91 THR A C 1
ATOM 761 O O . THR A 1 91 ? 12.757 16.387 -7.496 1.00 52.84 91 THR A O 1
ATOM 764 N N . HIS A 1 92 ? 12.555 14.197 -7.964 1.00 49.06 92 HIS A N 1
ATOM 765 C CA . HIS A 1 92 ? 13.580 14.239 -9.014 1.00 49.06 92 HIS A CA 1
ATOM 766 C C . HIS A 1 92 ? 13.280 13.499 -10.322 1.00 49.06 92 HIS A C 1
ATOM 768 O O . HIS A 1 92 ? 14.048 13.714 -11.257 1.00 49.06 92 HIS A O 1
ATOM 774 N N . LEU A 1 93 ? 12.225 12.674 -10.449 1.00 47.88 93 LEU A N 1
ATOM 775 C CA . LEU A 1 93 ? 12.201 11.720 -11.572 1.00 47.88 93 LEU A CA 1
ATOM 776 C C . LEU A 1 93 ? 11.005 11.599 -12.487 1.00 47.88 93 LEU A C 1
ATOM 778 O O . LEU A 1 93 ? 11.226 11.572 -13.690 1.00 47.88 93 LEU A O 1
ATOM 782 N N . LEU A 1 94 ? 9.778 11.406 -12.029 1.00 50.09 94 LEU A N 1
ATOM 783 C CA . LEU A 1 94 ? 8.813 10.763 -12.928 1.00 50.09 94 LEU A CA 1
ATOM 784 C C . LEU A 1 94 ? 7.465 11.456 -12.862 1.00 50.09 94 LEU A C 1
ATOM 786 O O . LEU A 1 94 ? 6.598 11.086 -12.084 1.00 50.09 94 LEU A O 1
ATOM 790 N N . ILE A 1 95 ? 7.353 12.433 -13.769 1.00 47.72 95 ILE A N 1
ATOM 791 C CA . ILE A 1 95 ? 6.172 13.203 -14.161 1.00 47.72 95 ILE A CA 1
ATOM 792 C C . ILE A 1 95 ? 5.650 14.094 -13.024 1.00 47.72 95 ILE A C 1
ATOM 794 O O . ILE A 1 95 ? 5.074 13.591 -12.061 1.00 47.72 95 ILE A O 1
ATOM 798 N N . PRO A 1 96 ? 5.808 15.432 -13.115 1.00 48.50 96 PRO A N 1
ATOM 799 C CA . PRO A 1 96 ? 5.225 16.314 -12.119 1.00 48.50 96 PRO A CA 1
ATOM 800 C C . PRO A 1 96 ? 3.724 16.049 -12.083 1.00 48.50 96 PRO A C 1
ATOM 802 O O . PRO A 1 96 ? 3.094 15.914 -13.129 1.00 48.50 96 PRO A O 1
ATOM 805 N N . GLN A 1 97 ? 3.147 15.992 -10.889 1.00 47.81 97 GLN A N 1
ATOM 806 C CA . GLN A 1 97 ? 1.706 15.866 -10.668 1.00 47.81 97 GLN A CA 1
ATOM 807 C C . GLN A 1 97 ? 0.887 16.799 -11.593 1.00 47.81 97 GLN A C 1
ATOM 809 O O . GLN A 1 97 ? -0.163 16.411 -12.096 1.00 47.81 97 GLN A O 1
ATOM 814 N N . ALA A 1 98 ? 1.456 17.957 -11.951 1.00 46.41 98 ALA A N 1
ATOM 815 C CA . ALA A 1 98 ? 0.958 18.887 -12.963 1.00 46.41 98 ALA A CA 1
ATOM 816 C C . ALA A 1 98 ? 0.750 18.292 -14.374 1.00 46.41 98 ALA A C 1
ATOM 818 O O . ALA A 1 98 ? -0.199 18.669 -15.044 1.00 46.41 98 ALA A O 1
ATOM 819 N N . ALA A 1 99 ? 1.587 17.371 -14.851 1.00 51.09 99 ALA A N 1
ATOM 820 C CA . ALA A 1 99 ? 1.421 16.716 -16.151 1.00 51.09 99 ALA A CA 1
ATOM 821 C C . ALA A 1 99 ? 0.329 15.629 -16.122 1.00 51.09 99 ALA A C 1
ATOM 823 O O . ALA A 1 99 ? -0.369 15.437 -17.119 1.00 51.09 99 ALA A O 1
ATOM 824 N N . ILE A 1 100 ? 0.103 14.981 -14.973 1.00 49.72 100 ILE A N 1
ATOM 825 C CA . ILE A 1 100 ? -1.049 14.087 -14.758 1.00 49.72 100 ILE A CA 1
ATOM 826 C C . ILE A 1 100 ? -2.342 14.920 -14.693 1.00 49.72 100 ILE A C 1
ATOM 828 O O . ILE A 1 100 ? -3.310 14.627 -15.392 1.00 49.72 100 ILE A O 1
ATOM 832 N N . GLU A 1 101 ? -2.339 16.016 -13.934 1.00 47.00 101 GLU A N 1
ATOM 833 C CA . GLU A 1 101 ? -3.484 16.920 -13.774 1.00 47.00 101 GLU A CA 1
ATOM 834 C C . GLU A 1 101 ? -3.803 17.729 -15.045 1.00 47.00 101 GLU A C 1
ATOM 836 O O . GLU A 1 101 ? -4.979 17.943 -15.336 1.00 47.00 101 GLU A O 1
ATOM 841 N N . GLN A 1 102 ? -2.810 18.117 -15.857 1.00 47.41 102 GLN A N 1
ATOM 842 C CA . GLN A 1 102 ? -3.024 18.734 -17.178 1.00 47.41 102 GLN A CA 1
ATOM 843 C C . GLN A 1 102 ? -3.611 17.736 -18.179 1.00 47.41 102 GLN A C 1
ATOM 845 O O . GLN A 1 102 ? -4.534 18.083 -18.913 1.00 47.41 102 GLN A O 1
ATOM 850 N N . SER A 1 103 ? -3.151 16.482 -18.169 1.00 47.28 103 SER A N 1
ATOM 851 C CA . SER A 1 103 ? -3.724 15.420 -19.010 1.00 47.28 103 SER A CA 1
ATOM 852 C C . SER A 1 103 ? -5.194 15.133 -18.670 1.00 47.28 103 SER A C 1
ATOM 854 O O . SER A 1 103 ? -5.975 14.751 -19.545 1.00 47.28 103 SER A O 1
ATOM 856 N N . LEU A 1 104 ? -5.576 15.327 -17.404 1.00 43.66 104 LEU A N 1
ATOM 857 C CA . LEU A 1 104 ? -6.944 15.169 -16.909 1.00 43.66 104 LEU A CA 1
ATOM 858 C C . LEU A 1 104 ? -7.797 16.437 -17.109 1.00 43.66 104 LEU A C 1
ATOM 860 O O . LEU A 1 104 ? -8.960 16.323 -17.486 1.00 43.66 104 LEU A O 1
ATOM 864 N N . SER A 1 105 ? -7.232 17.637 -16.936 1.00 40.09 105 SER A N 1
ATOM 865 C CA . SER A 1 105 ? -7.954 18.914 -17.080 1.00 40.09 105 SER A CA 1
ATOM 866 C C . SER A 1 105 ? -8.210 19.312 -18.534 1.00 40.09 105 SER A C 1
ATOM 868 O O . SER A 1 105 ? -9.290 19.809 -18.837 1.00 40.09 105 SER A O 1
ATOM 870 N N . ILE A 1 106 ? -7.294 19.023 -19.468 1.00 42.78 106 ILE A N 1
ATOM 871 C CA . ILE A 1 106 ? -7.512 19.286 -20.908 1.00 42.78 106 ILE A CA 1
ATOM 872 C C . ILE A 1 106 ? -8.660 18.412 -21.469 1.00 42.78 106 ILE A C 1
ATOM 874 O O . ILE A 1 106 ? -9.282 18.742 -22.477 1.00 42.78 106 ILE A O 1
ATOM 878 N N . LYS A 1 107 ? -9.003 17.311 -20.787 1.00 41.81 107 LYS A N 1
ATOM 879 C CA . LYS A 1 107 ? -10.076 16.379 -21.167 1.00 41.81 107 LYS A CA 1
ATOM 880 C C . LYS A 1 107 ? -11.468 16.741 -20.641 1.00 41.81 107 LYS A C 1
ATOM 882 O O . LYS A 1 107 ? -12.424 16.068 -21.026 1.00 41.81 107 LYS A O 1
ATOM 887 N N . ALA A 1 108 ? -11.608 17.773 -19.808 1.00 42.91 108 ALA A N 1
ATOM 888 C CA . ALA A 1 108 ? -12.915 18.202 -19.307 1.00 42.91 108 ALA A CA 1
ATOM 889 C C . ALA A 1 108 ? -13.711 19.045 -20.323 1.00 42.91 108 ALA A C 1
ATOM 891 O O . ALA A 1 108 ? -14.934 19.097 -20.229 1.00 42.91 108 ALA A O 1
ATOM 892 N N . GLU A 1 109 ? -13.053 19.660 -21.315 1.00 42.25 109 GLU A N 1
ATOM 893 C CA . GLU A 1 109 ? -13.728 20.568 -22.259 1.00 42.25 109 GLU A CA 1
ATOM 894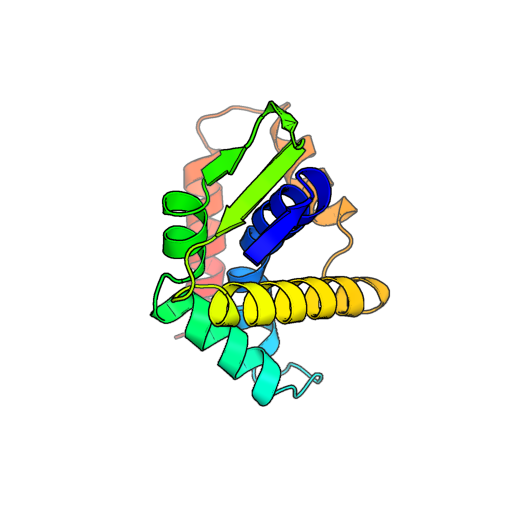 C C . GLU A 1 109 ? -14.194 19.915 -23.567 1.00 42.25 109 GLU A C 1
ATOM 896 O O . GLU A 1 109 ? -15.099 20.447 -24.202 1.00 42.25 109 GLU A O 1
ATOM 901 N N . ASN A 1 110 ? -13.682 18.741 -23.961 1.00 44.94 110 ASN A N 1
ATOM 902 C CA . ASN A 1 110 ? -14.042 18.141 -25.252 1.00 44.94 110 ASN A CA 1
ATOM 903 C C . ASN A 1 110 ? -14.466 16.664 -25.151 1.00 44.94 110 ASN A C 1
ATOM 905 O O . ASN A 1 110 ? -13.646 15.752 -25.045 1.00 44.94 110 ASN A O 1
ATOM 909 N N . GLY A 1 111 ? -15.785 16.454 -25.253 1.00 41.47 111 GLY A N 1
ATOM 910 C CA . GLY A 1 111 ? -16.413 15.293 -25.899 1.00 41.47 111 GLY A CA 1
ATOM 911 C C . GLY A 1 111 ? -16.137 13.912 -25.292 1.00 41.47 111 GLY A C 1
ATOM 912 O O . GLY A 1 111 ? -15.310 13.149 -25.784 1.00 41.47 111 GLY A O 1
ATOM 913 N N . ALA A 1 112 ? -16.933 13.528 -24.294 1.00 47.19 112 ALA A N 1
ATOM 914 C CA . ALA A 1 112 ? -16.841 12.291 -23.507 1.00 47.19 112 ALA A CA 1
ATOM 915 C C . ALA A 1 112 ? -17.058 10.939 -24.247 1.00 47.19 112 ALA A C 1
ATOM 917 O O . ALA A 1 112 ? -17.328 9.932 -23.595 1.00 47.19 112 ALA A O 1
ATOM 918 N N . LYS A 1 113 ? -16.947 10.855 -25.582 1.00 45.00 113 LYS A N 1
ATOM 919 C CA . LYS A 1 113 ? -17.140 9.593 -26.334 1.00 45.00 113 LYS A CA 1
ATOM 920 C C . LYS A 1 113 ? -15.878 9.037 -27.007 1.00 45.00 113 LYS A C 1
ATOM 922 O O . LYS A 1 113 ? -15.766 7.819 -27.102 1.00 45.00 113 LYS A O 1
ATOM 927 N N . ASP A 1 114 ? -14.897 9.877 -27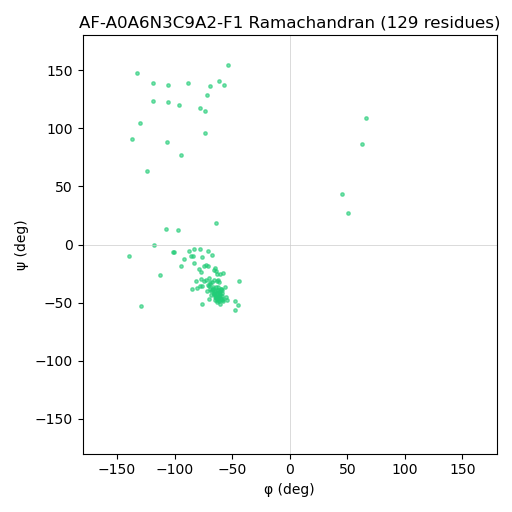.346 1.00 50.41 114 ASP A N 1
ATOM 928 C CA . ASP A 1 114 ? -13.656 9.439 -28.019 1.00 50.41 114 ASP A CA 1
ATOM 929 C C . ASP A 1 114 ? -12.503 9.091 -27.064 1.00 50.41 114 ASP A C 1
ATOM 931 O O . ASP A 1 114 ? -11.520 8.459 -27.447 1.00 50.41 114 ASP A O 1
ATOM 935 N N . GLN A 1 115 ? -12.614 9.438 -25.780 1.00 47.06 115 GLN A N 1
ATOM 936 C CA . GLN A 1 115 ? -11.505 9.285 -24.831 1.00 47.06 115 GLN A CA 1
ATOM 937 C C . GLN A 1 115 ? -11.177 7.826 -24.489 1.00 47.06 115 GLN A C 1
ATOM 939 O O . GLN A 1 115 ? -10.020 7.519 -24.199 1.00 47.06 115 GLN A O 1
ATOM 944 N N . LYS A 1 116 ? -12.161 6.919 -24.548 1.00 46.56 116 LYS A N 1
ATOM 945 C CA . LYS A 1 116 ? -11.935 5.482 -24.321 1.00 46.56 116 LYS A CA 1
ATOM 946 C C . LYS A 1 116 ? -11.168 4.850 -25.482 1.00 46.56 116 LYS A C 1
ATOM 948 O O . LYS A 1 116 ? -10.327 3.985 -25.252 1.00 46.56 116 LYS A O 1
ATOM 953 N N . GLU A 1 117 ? -11.423 5.313 -26.702 1.00 48.66 117 GLU A N 1
ATOM 954 C CA . GLU A 1 117 ? -10.739 4.825 -27.897 1.00 48.66 117 GLU A CA 1
ATOM 955 C C . GLU A 1 117 ? -9.339 5.436 -28.017 1.00 48.66 117 GLU A C 1
ATOM 957 O O . GLU A 1 117 ? -8.386 4.727 -28.323 1.00 48.66 117 GLU A O 1
ATOM 962 N N . HIS A 1 118 ? -9.173 6.699 -27.617 1.00 47.47 118 HIS A N 1
ATOM 963 C CA . HIS A 1 118 ? -7.861 7.338 -27.529 1.00 47.47 118 HIS A CA 1
ATOM 964 C C . HIS A 1 118 ? -6.982 6.731 -26.423 1.00 47.47 118 HIS A C 1
ATOM 966 O O . HIS A 1 118 ? -5.797 6.499 -26.629 1.00 47.47 118 HIS A O 1
ATOM 972 N N . TYR A 1 119 ? -7.558 6.391 -25.262 1.00 52.06 119 TYR A N 1
ATOM 973 C CA . TYR A 1 119 ? -6.842 5.659 -24.210 1.00 52.06 119 TYR A CA 1
ATOM 974 C C . TYR A 1 119 ? -6.452 4.247 -24.669 1.00 52.06 119 TYR A C 1
ATOM 976 O O . TYR A 1 119 ? -5.317 3.833 -24.458 1.00 52.06 119 TYR A O 1
ATOM 984 N N . LYS A 1 120 ? -7.338 3.529 -25.375 1.00 51.16 120 LYS A N 1
ATOM 985 C CA . LYS A 1 120 ? -6.992 2.243 -26.001 1.00 51.16 120 LYS A CA 1
ATOM 986 C C . LYS A 1 120 ? -5.894 2.375 -27.053 1.00 51.16 120 LYS A C 1
ATOM 988 O O . LYS A 1 120 ? -5.078 1.468 -27.148 1.00 51.16 120 LYS A O 1
ATOM 993 N N . GLN A 1 121 ? -5.863 3.459 -27.829 1.00 50.06 121 GLN A N 1
ATOM 994 C CA . GLN A 1 121 ? -4.794 3.717 -28.798 1.00 50.06 121 GLN A CA 1
ATOM 995 C C . GLN A 1 121 ? -3.463 4.050 -28.120 1.00 50.06 121 GLN A C 1
ATOM 997 O O . GLN A 1 121 ? -2.429 3.599 -28.590 1.00 50.06 121 GLN A O 1
ATOM 1002 N N . LEU A 1 122 ? -3.478 4.760 -26.991 1.00 53.38 122 LEU A N 1
ATOM 1003 C CA . LEU A 1 122 ? -2.270 5.089 -26.229 1.00 53.38 122 LEU A CA 1
ATOM 1004 C C . LEU A 1 122 ? -1.706 3.851 -25.510 1.00 53.38 122 LEU A C 1
ATOM 1006 O O . LEU A 1 122 ? -0.506 3.605 -25.545 1.00 53.38 122 LEU A O 1
ATOM 1010 N N . VAL A 1 123 ? -2.585 3.010 -24.956 1.00 51.25 123 VAL A N 1
ATOM 1011 C CA . VAL A 1 123 ? -2.220 1.694 -24.408 1.00 51.25 123 VAL A CA 1
ATOM 1012 C C . VAL A 1 123 ? -1.759 0.735 -25.516 1.00 51.25 123 VAL A C 1
ATOM 1014 O O . VAL A 1 123 ? -0.789 0.014 -25.313 1.00 51.25 123 VAL A O 1
ATOM 1017 N N . ARG A 1 124 ? -2.381 0.751 -26.706 1.00 48.56 124 ARG A N 1
ATOM 1018 C CA . ARG A 1 124 ? -1.913 -0.021 -27.875 1.00 48.56 124 ARG A CA 1
ATOM 1019 C C . ARG A 1 124 ? -0.563 0.456 -28.394 1.00 48.56 124 ARG A C 1
ATOM 1021 O O . ARG A 1 124 ? 0.276 -0.382 -28.657 1.00 48.56 124 ARG A O 1
ATOM 1028 N N . GLY A 1 125 ? -0.322 1.762 -28.476 1.00 44.06 125 GLY A N 1
ATOM 1029 C CA . GLY A 1 125 ? 0.980 2.303 -28.874 1.00 44.06 125 GLY A CA 1
ATOM 1030 C C . GLY A 1 125 ? 2.096 1.935 -27.895 1.00 44.06 125 GLY A C 1
ATOM 1031 O O . GLY A 1 125 ? 3.223 1.719 -28.314 1.00 44.06 125 GLY A O 1
ATOM 1032 N N . LEU A 1 126 ? 1.780 1.798 -26.603 1.00 48.47 126 LEU A N 1
ATOM 1033 C CA . LEU A 1 126 ? 2.715 1.287 -25.596 1.00 48.47 126 LEU A CA 1
ATOM 1034 C C . LEU A 1 126 ? 2.930 -0.235 -25.697 1.00 48.47 126 LEU A C 1
ATOM 1036 O O . LEU A 1 126 ? 4.023 -0.706 -25.400 1.00 48.47 126 LEU A O 1
ATOM 1040 N N . LEU A 1 127 ? 1.917 -0.995 -26.127 1.00 41.69 127 LEU A N 1
ATOM 1041 C CA . LEU A 1 127 ? 1.994 -2.450 -26.325 1.00 41.69 127 LEU A CA 1
ATOM 1042 C C . LEU A 1 127 ? 2.632 -2.858 -27.667 1.00 41.69 127 LEU A C 1
ATOM 1044 O O . LEU A 1 127 ? 3.306 -3.877 -27.713 1.00 41.69 127 LEU A O 1
ATOM 1048 N N . ASP A 1 128 ? 2.479 -2.076 -28.737 1.00 37.47 128 ASP A N 1
ATOM 1049 C CA . ASP A 1 128 ? 3.092 -2.351 -30.051 1.00 37.47 128 ASP A CA 1
ATOM 1050 C C . ASP A 1 128 ? 4.611 -2.093 -30.056 1.00 37.47 128 ASP A C 1
ATOM 1052 O O . ASP A 1 128 ? 5.322 -2.605 -30.912 1.00 37.47 128 ASP A O 1
ATOM 1056 N N . ILE A 1 129 ? 5.133 -1.346 -29.076 1.00 44.53 129 ILE A N 1
ATOM 1057 C CA . ILE A 1 129 ? 6.581 -1.182 -28.845 1.00 44.53 129 ILE A CA 1
ATOM 1058 C C . ILE A 1 129 ? 7.189 -2.434 -28.164 1.00 44.53 129 ILE A C 1
ATOM 1060 O O . ILE A 1 129 ? 8.408 -2.570 -28.094 1.00 44.53 129 ILE A O 1
ATOM 1064 N N . LEU A 1 130 ? 6.356 -3.363 -27.675 1.00 40.03 130 LEU A N 1
ATOM 1065 C CA . LEU A 1 130 ? 6.757 -4.592 -26.976 1.00 40.03 130 LEU A CA 1
ATOM 1066 C C . LEU A 1 130 ? 6.805 -5.850 -27.877 1.00 40.03 130 LEU A C 1
ATOM 1068 O O . LEU A 1 130 ? 6.917 -6.953 -27.341 1.00 40.03 130 LEU A O 1
ATOM 1072 N N . HIS A 1 131 ? 6.735 -5.714 -29.209 1.00 35.44 131 HIS A N 1
ATOM 1073 C CA . HIS A 1 131 ? 6.917 -6.812 -30.178 1.00 35.44 131 HIS A CA 1
ATOM 1074 C C . HIS A 1 131 ? 8.146 -6.610 -31.069 1.00 35.44 131 HIS A C 1
ATOM 1076 O O . HIS A 1 131 ? 8.336 -5.483 -31.578 1.00 35.44 131 HIS A O 1
#

pLDDT: mean 75.28, std 21.13, range [35.44, 97.25]

Solvent-accessible surface area (backbone atoms only — not comparable to full-atom values): 7712 Å² total; per-residue (Å²): 85,79,38,52,44,69,60,50,53,51,47,58,61,50,48,70,49,47,66,59,53,43,55,56,56,65,39,92,85,41,88,64,84,48,66,73,59,48,51,49,48,46,52,39,59,81,62,47,44,64,60,53,48,63,75,54,46,42,75,38,75,98,73,51,22,31,39,41,52,77,95,45,47,64,60,48,50,56,50,49,51,51,41,50,48,54,60,62,43,62,79,79,72,72,72,61,68,63,59,59,50,46,64,54,57,69,55,74,81,60,69,99,75,56,57,68,57,50,50,49,49,54,54,44,59,62,52,62,71,74,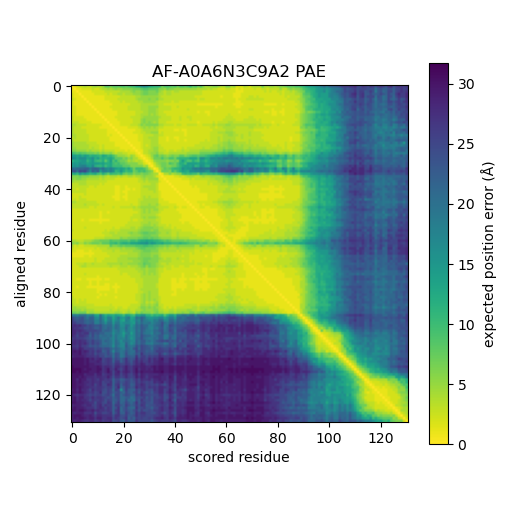110

Radius of gyration: 17.46 Å; Cα contacts (8 Å, |Δi|>4): 86; chains: 1; bounding box: 36×31×48 Å

Secondary structure (DSSP, 8-state):
-EEEHHHHHHHHHHHTTHHHHHHHHHSTT-S---HHHHHHHHHHHHTTHHHHHHHH-EEEGGGTEEE--GGGHHHHHHHHHHHHHHHHHTTTSS--HHHHHHHHHTTSSS-TTSHHHHHHHHHHHHHHTT-

Foldseek 3Di:
DKAALVLVVLLLVLLVCLVVVLVQQPDPPRPPPDPPLSVLSCVCVVVVLSVVQVVQWDQDVVVNITDHDPVNPVVVVSSSVSSVVVVVCQVPHDDPVVRVVCVVVVVPPDDPPCVVVVVVVVVVVVVVVVD

Nearest PDB structures (foldseek):
  4hr1-assembly1_A  TM=3.291E-01  e=3.375E+00  Pyrococcus abyssi virus 1
  3fzh-assembly2_B  TM=2.959E-01  e=6.199E+00  Homo sapiens